Protein AF-A0A3M1PNL9-F1 (afdb_monomer_lite)

Secondary structure (DSSP, 8-state):
-------------------HHHHHHHHHHHHHHHHHTS-TTTT-HHHHHHHHHHHGGGHHHHHHHHHHHHHHIIIIIHHHHHHHTSTT-S-EEEEE-TTS-EEEEEEPPHHHHHHHHHHHHT-HHHHHTSTTTHHHHHTT-

Foldseek 3Di:
DDDDDDDDDPDDPCPPPQDPVNVVVVVVVVVVLVVLLDQPCVPCVVLLVVLCVPQPVCSVVCVVLSSVLSNCRNPPQVVLVVVCPPPPQDWDFDQADPVGHGDRDTDGHPSVVSNVCSLVVSVLVVLVVDVVSPVVSVSSD

pLDDT: mean 89.39, std 16.79, range [34.75, 98.25]

Sequence (141 aa):
MSKTSKHDVAGSPLTAVTREGHARGREAMKAWQSALQENVYTRNPDFQHSVRFYFDTDAERLHPELVAFGEQVARELEPLVAENDFRFNHPRLEPYTGVGERCDAVVHHPAYVQAGNIIYGSRMMERIARPGGMLESLAFF

Radius of gyration: 26.25 Å; chains: 1; bounding box: 87×46×59 Å

Structure (mmCIF, N/CA/C/O backbone):
data_AF-A0A3M1PNL9-F1
#
_entry.id   AF-A0A3M1PNL9-F1
#
loop_
_atom_site.group_PDB
_atom_site.id
_atom_site.type_symbol
_atom_site.label_atom_id
_atom_site.label_alt_id
_atom_site.label_comp_id
_atom_site.label_asym_id
_atom_site.label_entity_id
_atom_site.label_seq_id
_atom_site.pdbx_PDB_ins_code
_atom_site.Cartn_x
_atom_site.Cartn_y
_atom_site.Cartn_z
_atom_site.occupancy
_atom_site.B_iso_or_equiv
_atom_site.auth_seq_id
_atom_site.auth_comp_id
_atom_site.auth_asym_id
_atom_site.auth_atom_id
_atom_site.pdbx_PDB_model_num
ATOM 1 N N . MET A 1 1 ? 63.513 22.712 -40.093 1.00 41.75 1 MET A N 1
ATOM 2 C CA . MET A 1 1 ? 63.831 22.341 -38.692 1.00 41.75 1 MET A CA 1
ATOM 3 C C . MET A 1 1 ? 63.579 23.607 -37.881 1.00 41.75 1 MET A C 1
ATOM 5 O O . MET A 1 1 ? 64.153 24.614 -38.238 1.00 41.75 1 MET A O 1
ATOM 9 N N . SER A 1 2 ? 62.621 23.720 -36.967 1.00 38.50 2 SER A N 1
ATOM 10 C CA . SER A 1 2 ? 62.333 22.851 -35.830 1.00 38.50 2 SER A CA 1
ATOM 11 C C . SER A 1 2 ? 60.849 22.965 -35.439 1.00 38.50 2 SER A C 1
ATOM 13 O O . SER A 1 2 ? 60.261 24.037 -35.553 1.00 38.50 2 SER A O 1
ATOM 15 N N . LYS A 1 3 ? 60.243 21.846 -35.03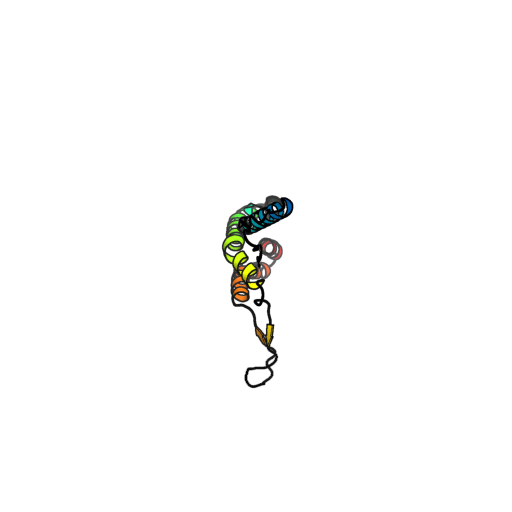0 1.00 41.03 3 LYS A N 1
ATOM 16 C CA . LYS A 1 3 ? 58.852 21.749 -34.561 1.00 41.03 3 LYS A CA 1
ATOM 17 C C . LYS A 1 3 ? 58.780 22.232 -33.110 1.00 41.03 3 LYS A C 1
ATOM 19 O O . LYS A 1 3 ? 59.460 21.660 -32.265 1.00 41.03 3 LYS A O 1
ATOM 24 N N . THR A 1 4 ? 57.925 23.200 -32.798 1.00 38.66 4 THR A N 1
ATOM 25 C CA . THR A 1 4 ? 57.520 23.479 -31.411 1.00 38.66 4 THR A CA 1
ATOM 26 C C . THR A 1 4 ? 56.307 22.619 -31.072 1.00 38.66 4 THR A C 1
ATOM 28 O O . THR A 1 4 ? 55.230 22.754 -31.654 1.00 38.66 4 THR A O 1
ATOM 31 N N . SER A 1 5 ? 56.545 21.656 -30.184 1.00 35.91 5 SER A N 1
ATOM 32 C CA . SER A 1 5 ? 55.597 20.643 -29.735 1.00 35.91 5 SER A CA 1
ATOM 33 C C . SER A 1 5 ? 54.494 21.253 -28.876 1.00 35.91 5 SER A C 1
ATOM 35 O O . SER A 1 5 ? 54.760 21.998 -27.937 1.00 35.91 5 SER A O 1
ATOM 37 N N . LYS A 1 6 ? 53.254 20.868 -29.188 1.00 46.66 6 LYS A N 1
ATOM 38 C CA . LYS A 1 6 ? 52.136 20.835 -28.243 1.00 46.66 6 LYS A CA 1
ATOM 39 C C . LYS A 1 6 ? 52.449 19.859 -27.100 1.00 46.66 6 LYS A C 1
ATOM 41 O O . LYS A 1 6 ? 53.215 18.919 -27.306 1.00 46.66 6 LYS A O 1
ATOM 46 N N . HIS A 1 7 ? 51.715 20.048 -26.004 1.00 42.03 7 HIS A N 1
ATOM 47 C CA . HIS A 1 7 ? 51.476 19.147 -24.868 1.00 42.03 7 HIS A CA 1
ATOM 48 C C . HIS A 1 7 ? 52.218 19.505 -23.583 1.00 42.03 7 HIS A C 1
ATOM 50 O O . HIS A 1 7 ? 53.329 19.061 -23.360 1.00 42.03 7 HIS A O 1
ATOM 56 N N . ASP A 1 8 ? 51.515 20.253 -22.731 1.00 34.75 8 ASP A N 1
ATOM 57 C CA . ASP A 1 8 ? 51.293 19.845 -21.343 1.00 34.75 8 ASP A CA 1
ATOM 58 C C . ASP A 1 8 ? 49.913 20.359 -20.912 1.00 34.75 8 ASP A C 1
ATOM 60 O O . ASP A 1 8 ? 49.730 21.483 -20.446 1.00 34.75 8 ASP A O 1
ATOM 64 N N . VAL A 1 9 ? 48.892 19.536 -21.173 1.00 43.19 9 VAL A N 1
ATOM 65 C CA . VAL A 1 9 ? 47.563 19.699 -20.577 1.00 43.19 9 VAL A CA 1
ATOM 66 C C . VAL A 1 9 ? 47.661 19.071 -19.196 1.00 43.19 9 VAL A C 1
ATOM 68 O O . VAL A 1 9 ? 47.575 17.852 -19.058 1.00 43.19 9 VAL A O 1
ATOM 71 N N . ALA A 1 10 ? 47.870 19.905 -18.180 1.00 43.72 10 ALA A N 1
ATOM 72 C CA . ALA A 1 10 ? 47.645 19.508 -16.801 1.00 43.72 10 ALA A CA 1
ATOM 73 C C . ALA A 1 10 ? 46.190 19.031 -16.683 1.00 43.72 10 ALA A C 1
ATOM 75 O O . ALA A 1 10 ? 45.248 19.794 -16.909 1.00 43.72 10 ALA A O 1
ATOM 76 N N . GLY A 1 11 ? 46.014 17.741 -16.398 1.00 44.94 11 GLY A N 1
ATOM 77 C CA . GLY A 1 11 ? 44.714 17.141 -16.143 1.00 44.94 11 GLY A CA 1
ATOM 78 C C . GLY A 1 11 ? 44.101 17.755 -14.891 1.00 44.94 11 GLY A C 1
ATOM 79 O O . GLY A 1 11 ? 44.407 17.337 -13.779 1.00 44.94 11 GLY A O 1
ATOM 80 N N . SER A 1 12 ? 43.232 18.749 -15.078 1.00 43.59 12 SER A N 1
ATOM 81 C CA . SER A 1 12 ? 42.306 19.181 -14.035 1.00 43.59 12 SER A CA 1
ATOM 82 C C . SER A 1 12 ? 41.404 17.995 -13.683 1.00 43.59 12 SER A C 1
ATOM 84 O O . SER A 1 12 ? 40.798 17.420 -14.595 1.00 43.59 12 SER A O 1
ATOM 86 N N . PRO A 1 13 ? 41.281 17.610 -12.401 1.00 47.12 13 PRO A N 1
ATOM 87 C CA . PRO A 1 13 ? 40.303 16.613 -12.016 1.00 47.12 13 PRO A CA 1
ATOM 88 C C . PRO A 1 13 ? 38.925 17.163 -12.382 1.00 47.12 13 PRO A C 1
ATOM 90 O O . PRO A 1 13 ? 38.592 18.296 -12.037 1.00 47.12 13 PRO A O 1
ATOM 93 N N . LEU A 1 14 ? 38.141 16.373 -13.116 1.00 48.91 14 LEU A N 1
ATOM 94 C CA . LEU A 1 14 ? 36.731 16.634 -13.402 1.00 48.91 14 LEU A CA 1
ATOM 95 C C . LEU A 1 14 ? 35.943 16.585 -12.083 1.00 48.91 14 LEU A C 1
ATOM 97 O O . LEU A 1 14 ? 35.210 15.638 -11.808 1.00 48.91 14 LEU A O 1
ATOM 101 N N . THR A 1 15 ? 36.085 17.601 -11.236 1.00 55.25 15 THR A N 1
ATOM 102 C CA . THR A 1 15 ? 35.102 17.896 -10.204 1.00 55.25 15 THR A CA 1
ATOM 103 C C . THR A 1 15 ? 33.871 18.394 -10.940 1.00 55.25 15 THR A C 1
ATOM 105 O O . THR A 1 15 ? 33.804 19.530 -11.405 1.00 55.25 15 THR A O 1
ATOM 108 N N . ALA A 1 16 ? 32.896 17.504 -11.122 1.00 60.16 16 ALA A N 1
ATOM 109 C CA . ALA A 1 16 ? 31.590 17.883 -11.627 1.00 60.16 16 ALA A CA 1
ATOM 110 C C . ALA A 1 16 ? 31.017 18.945 -10.681 1.00 60.16 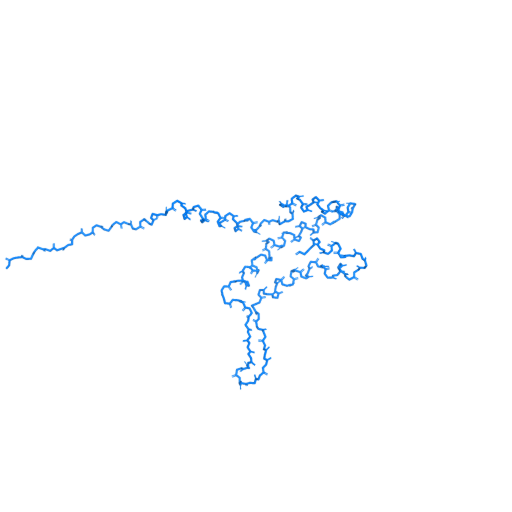16 ALA A C 1
ATOM 112 O O . ALA A 1 16 ? 30.545 18.623 -9.588 1.00 60.16 16 ALA A O 1
ATOM 113 N N . VAL A 1 17 ? 31.102 20.217 -11.083 1.00 66.12 17 VAL A N 1
ATOM 114 C CA . VAL A 1 17 ? 30.492 21.339 -10.369 1.00 66.12 17 VAL A CA 1
ATOM 115 C C . VAL A 1 17 ? 28.993 21.071 -10.358 1.00 66.12 17 VAL A C 1
ATOM 117 O O . VAL A 1 17 ? 28.276 21.315 -11.331 1.00 66.12 17 VAL A O 1
ATOM 120 N N . THR A 1 18 ? 28.517 20.476 -9.269 1.00 71.12 18 THR A N 1
ATOM 121 C CA . THR A 1 18 ? 27.095 20.251 -9.073 1.00 71.12 18 THR A CA 1
ATOM 122 C C . THR A 1 18 ? 26.469 21.620 -8.881 1.00 71.12 18 THR A C 1
ATOM 124 O O . THR A 1 18 ? 26.733 22.295 -7.891 1.00 71.12 18 THR A O 1
ATOM 127 N N . ARG A 1 19 ? 25.632 22.032 -9.835 1.00 85.88 19 ARG A N 1
ATOM 128 C CA . ARG A 1 19 ? 24.799 23.226 -9.679 1.00 85.88 19 ARG A CA 1
ATOM 129 C C . ARG A 1 19 ? 23.950 23.064 -8.420 1.00 85.88 19 ARG A C 1
ATOM 131 O O . ARG A 1 19 ? 23.358 22.003 -8.229 1.00 85.88 19 ARG A O 1
ATOM 138 N N . GLU A 1 20 ? 23.846 24.107 -7.606 1.00 90.00 20 GLU A N 1
ATOM 139 C CA . GLU A 1 20 ? 23.097 24.094 -6.341 1.00 90.00 20 GLU A CA 1
ATOM 140 C C . GLU A 1 20 ? 21.676 23.525 -6.506 1.00 90.00 20 GLU A C 1
ATOM 142 O O . GLU A 1 20 ? 21.251 22.658 -5.746 1.00 90.00 20 GLU A O 1
ATOM 147 N N . GLY A 1 21 ? 20.980 23.907 -7.583 1.00 92.62 21 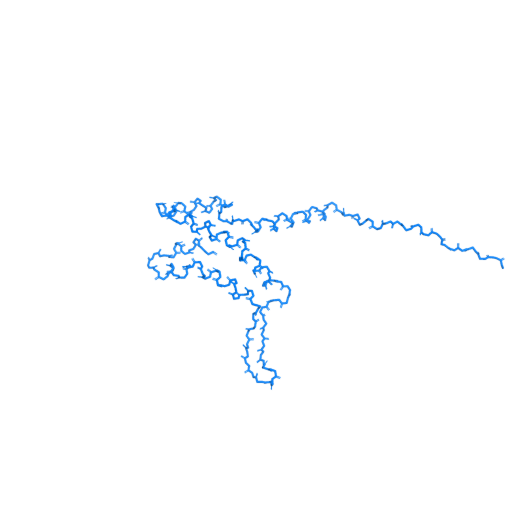GLY A N 1
ATOM 148 C CA . GLY A 1 21 ? 19.655 23.370 -7.900 1.00 92.62 21 GLY A CA 1
ATOM 149 C C . GLY A 1 21 ? 19.628 21.851 -8.122 1.00 92.62 21 GLY A C 1
ATOM 150 O O . GLY A 1 21 ? 18.678 21.193 -7.703 1.00 92.62 21 GLY A O 1
ATOM 151 N N . HIS A 1 22 ? 20.673 21.268 -8.720 1.00 94.44 22 HIS A N 1
ATOM 152 C CA . HIS A 1 22 ? 20.772 19.815 -8.908 1.00 94.44 22 HIS A CA 1
ATOM 153 C C . HIS A 1 22 ? 21.025 19.098 -7.577 1.00 94.44 22 HIS A C 1
ATOM 155 O O . HIS A 1 22 ? 20.485 18.016 -7.361 1.00 94.44 22 HIS A O 1
ATOM 161 N N . ALA A 1 23 ? 21.835 19.689 -6.689 1.00 93.94 23 ALA A N 1
ATOM 162 C CA . ALA A 1 23 ? 22.037 19.158 -5.342 1.00 93.94 23 ALA A CA 1
ATOM 163 C C . ALA A 1 23 ? 20.716 19.163 -4.566 1.00 93.94 23 ALA A C 1
ATOM 165 O O . ALA A 1 23 ? 20.285 18.116 -4.093 1.00 93.94 23 ALA A O 1
ATOM 166 N N . ARG A 1 24 ? 20.023 20.308 -4.540 1.00 96.31 24 ARG A N 1
ATOM 167 C CA . ARG A 1 24 ? 18.727 20.455 -3.866 1.00 96.31 24 ARG A CA 1
ATOM 168 C C . ARG A 1 24 ? 17.685 19.467 -4.389 1.00 96.31 24 ARG A C 1
ATOM 170 O O . ARG A 1 24 ? 16.984 18.854 -3.595 1.00 96.31 24 ARG A O 1
ATOM 177 N N . GLY A 1 25 ? 17.609 19.283 -5.709 1.00 96.88 25 GLY A N 1
ATOM 178 C CA . GLY A 1 25 ? 16.703 18.308 -6.317 1.00 96.88 25 GLY A CA 1
ATOM 179 C C . GLY A 1 25 ? 16.997 16.873 -5.876 1.00 96.88 25 GLY A C 1
ATOM 180 O O . GLY A 1 25 ? 16.078 16.145 -5.518 1.00 96.88 25 GLY A O 1
ATOM 181 N N . ARG A 1 26 ? 18.273 16.469 -5.835 1.00 96.75 26 ARG A N 1
ATOM 182 C CA . ARG A 1 26 ? 18.645 15.126 -5.364 1.00 96.75 26 ARG A CA 1
ATOM 183 C C . ARG A 1 26 ? 18.348 14.919 -3.884 1.00 96.75 26 ARG A C 1
ATOM 185 O O . ARG A 1 26 ? 17.851 13.857 -3.535 1.00 96.75 26 ARG A O 1
ATOM 192 N N . GLU A 1 27 ? 18.616 15.906 -3.035 1.00 97.44 27 GLU A N 1
ATOM 193 C CA . GLU A 1 27 ? 18.288 15.799 -1.609 1.00 97.44 27 GLU A CA 1
ATOM 194 C C . GLU A 1 27 ? 16.774 15.728 -1.377 1.00 97.44 27 GLU A C 1
ATOM 196 O O . GLU A 1 27 ? 16.325 14.911 -0.581 1.00 97.44 27 GLU A O 1
ATOM 201 N N . ALA A 1 28 ? 15.974 16.483 -2.137 1.00 97.62 28 ALA A N 1
ATOM 202 C CA . ALA A 1 28 ? 14.517 16.369 -2.088 1.00 97.62 28 ALA A CA 1
ATOM 203 C C . ALA A 1 28 ? 14.030 14.971 -2.511 1.00 97.62 28 ALA A C 1
ATOM 205 O O . ALA A 1 28 ? 13.180 14.393 -1.839 1.00 97.62 28 ALA A O 1
ATOM 206 N N . MET A 1 29 ? 14.600 14.397 -3.578 1.00 96.94 29 MET A N 1
ATOM 207 C CA . MET A 1 29 ? 14.257 13.037 -4.013 1.00 96.94 29 MET A CA 1
ATOM 208 C C . MET A 1 29 ? 14.653 11.976 -2.986 1.00 96.94 29 MET A C 1
ATOM 210 O O . MET A 1 29 ? 13.883 11.050 -2.755 1.00 96.94 29 MET A O 1
ATOM 214 N N . LYS A 1 30 ? 15.816 12.112 -2.339 1.00 96.75 30 LYS A N 1
ATOM 215 C CA . LYS A 1 30 ? 16.224 11.214 -1.249 1.00 96.75 30 LYS A CA 1
ATOM 216 C C . LYS A 1 30 ? 15.283 11.323 -0.056 1.00 96.75 30 LYS A C 1
ATOM 218 O O . LYS A 1 30 ? 14.855 10.303 0.462 1.00 96.75 30 LYS A O 1
ATOM 223 N N . ALA A 1 31 ? 14.935 12.545 0.350 1.00 96.69 31 ALA A N 1
ATOM 224 C CA . ALA A 1 31 ? 14.002 12.771 1.448 1.00 96.69 31 ALA A CA 1
ATOM 225 C C . ALA A 1 31 ? 12.626 12.163 1.147 1.00 96.69 31 ALA A C 1
ATOM 227 O O . ALA A 1 31 ? 12.041 11.518 2.009 1.00 96.69 31 ALA A O 1
ATOM 228 N N . TRP A 1 32 ? 12.142 12.311 -0.088 1.00 95.25 32 TRP A N 1
ATOM 229 C CA . TRP A 1 32 ? 10.915 11.664 -0.542 1.00 95.25 32 TRP A CA 1
ATOM 230 C C . TRP A 1 32 ? 11.019 10.131 -0.515 1.00 95.25 32 TRP A C 1
ATOM 232 O O . TRP A 1 32 ? 10.133 9.488 0.034 1.00 95.25 32 TRP A O 1
ATOM 242 N N . GLN A 1 33 ? 12.111 9.541 -1.014 1.00 94.12 33 GLN A N 1
ATOM 243 C CA . GLN A 1 33 ? 12.328 8.088 -0.951 1.00 94.12 33 GLN A CA 1
ATOM 244 C C . GLN A 1 33 ? 12.369 7.567 0.488 1.00 94.12 33 GLN A C 1
ATOM 246 O O . GLN A 1 33 ? 11.764 6.547 0.789 1.00 94.12 33 GLN A O 1
ATOM 251 N N . SER A 1 34 ? 13.041 8.277 1.397 1.00 94.25 34 SER A N 1
ATOM 252 C CA . SER A 1 34 ? 13.023 7.924 2.819 1.00 94.25 34 SER A CA 1
ATOM 253 C C . SER A 1 34 ? 11.620 8.043 3.412 1.00 94.25 34 SER A C 1
ATOM 255 O O . SER A 1 34 ? 11.229 7.200 4.209 1.00 94.25 34 SER A O 1
ATOM 257 N N . ALA A 1 35 ? 10.843 9.043 2.988 1.00 94.25 35 ALA A N 1
ATOM 258 C CA . ALA A 1 35 ? 9.485 9.250 3.470 1.00 94.25 35 ALA A CA 1
ATOM 259 C C . ALA A 1 35 ? 8.514 8.125 3.076 1.00 94.25 35 ALA A C 1
ATOM 261 O O . ALA A 1 35 ? 7.596 7.834 3.843 1.00 94.25 35 ALA A O 1
ATOM 262 N N . LEU A 1 36 ? 8.731 7.483 1.924 1.00 93.38 36 LEU A N 1
ATOM 263 C CA . LEU A 1 36 ? 7.957 6.322 1.473 1.00 93.38 36 LEU A CA 1
ATOM 264 C C . LEU A 1 36 ? 8.118 5.095 2.386 1.00 93.38 36 LEU A C 1
ATOM 266 O O . LEU A 1 36 ? 7.204 4.284 2.488 1.00 93.38 36 LEU A O 1
ATOM 270 N N . GLN A 1 37 ? 9.253 4.982 3.081 1.00 94.06 37 GLN A N 1
ATOM 271 C CA . GLN A 1 37 ? 9.554 3.877 3.999 1.00 94.06 37 GLN A CA 1
ATOM 272 C C . GLN A 1 37 ? 9.026 4.105 5.417 1.00 94.06 37 GLN A C 1
ATOM 274 O O . GLN A 1 37 ? 9.255 3.291 6.313 1.00 94.06 37 GLN A O 1
ATOM 279 N N . GLU A 1 38 ? 8.343 5.220 5.651 1.00 96.19 38 GLU A N 1
ATOM 280 C CA . GLU A 1 38 ? 7.723 5.495 6.933 1.00 96.19 38 GLU A CA 1
ATOM 281 C C . GLU A 1 38 ? 6.245 5.081 6.919 1.00 96.19 38 GLU A C 1
ATOM 283 O O . GLU A 1 38 ? 5.552 5.168 5.907 1.00 96.19 38 GLU A O 1
ATOM 288 N N . ASN A 1 39 ? 5.737 4.666 8.076 1.00 97.50 39 ASN A N 1
ATOM 289 C CA . ASN A 1 39 ? 4.372 4.175 8.224 1.00 97.50 39 ASN A CA 1
ATOM 290 C C . ASN A 1 39 ? 3.329 5.258 7.881 1.00 97.50 39 ASN A C 1
ATOM 292 O O . ASN A 1 39 ? 3.184 6.268 8.577 1.00 97.50 39 ASN A O 1
ATOM 296 N N . VAL A 1 40 ? 2.578 5.023 6.804 1.00 94.62 40 VAL A N 1
ATOM 297 C CA . VAL A 1 40 ? 1.618 5.986 6.240 1.00 94.62 40 VAL A CA 1
ATOM 298 C C . VAL A 1 40 ? 0.474 6.332 7.196 1.00 94.62 40 VAL A C 1
ATOM 300 O O . VAL A 1 40 ? -0.049 7.444 7.147 1.00 94.62 40 VAL A O 1
ATOM 303 N N . TYR A 1 41 ? 0.108 5.414 8.095 1.00 97.44 41 TYR A N 1
ATOM 304 C CA . TYR A 1 41 ? -0.956 5.634 9.068 1.00 97.44 41 TYR A CA 1
ATOM 305 C C . TYR A 1 41 ? -0.472 6.500 10.237 1.00 97.44 41 TYR A C 1
ATOM 307 O O . TYR A 1 41 ? -1.090 7.522 10.548 1.00 97.44 41 TYR A O 1
ATOM 315 N N . THR A 1 42 ? 0.662 6.157 10.861 1.00 97.38 42 THR A N 1
ATOM 316 C CA . THR A 1 42 ? 1.158 6.892 12.043 1.00 97.38 42 THR A CA 1
ATOM 317 C C . THR A 1 42 ? 1.639 8.304 11.711 1.00 97.38 42 THR A C 1
ATOM 319 O O . THR A 1 42 ? 1.559 9.193 12.560 1.00 97.38 42 THR A O 1
ATOM 322 N N . ARG A 1 43 ? 2.065 8.544 10.467 1.00 95.94 43 ARG A N 1
ATOM 323 C CA . ARG A 1 43 ? 2.450 9.874 9.971 1.00 95.94 43 ARG A CA 1
ATOM 324 C C . ARG A 1 43 ? 1.298 10.791 9.601 1.00 95.94 43 ARG A C 1
ATOM 326 O O . ARG A 1 43 ? 1.536 11.982 9.413 1.00 95.94 43 ARG A O 1
ATOM 333 N N . ASN A 1 44 ? 0.091 10.257 9.448 1.00 96.50 44 ASN A N 1
ATOM 334 C CA . ASN A 1 44 ? -1.053 11.008 8.954 1.00 96.50 44 ASN A CA 1
ATOM 335 C C . ASN A 1 44 ? -2.059 11.278 10.091 1.00 96.50 44 ASN A C 1
ATOM 337 O O . ASN A 1 44 ? -2.999 10.499 10.285 1.00 96.50 44 ASN A O 1
ATOM 341 N N . PRO A 1 45 ? -1.874 12.360 10.877 1.00 96.88 45 PRO A N 1
ATOM 342 C CA . PRO A 1 45 ? -2.769 12.688 11.984 1.00 96.88 45 PRO A CA 1
ATOM 343 C C . PRO A 1 45 ? -4.188 13.026 11.514 1.00 96.88 45 PRO A C 1
ATOM 345 O O . PRO A 1 45 ? -5.138 12.744 12.240 1.00 96.88 45 PRO A O 1
ATOM 348 N N . ASP A 1 46 ? -4.352 13.564 10.303 1.00 97.44 46 ASP A N 1
ATOM 349 C CA . ASP A 1 46 ? -5.667 13.887 9.735 1.00 97.44 46 ASP A CA 1
ATOM 350 C C . ASP A 1 46 ? -6.457 12.613 9.406 1.00 97.44 46 ASP A C 1
ATOM 352 O O . ASP A 1 46 ? -7.665 12.518 9.653 1.00 97.44 46 ASP A O 1
ATOM 356 N N . PHE A 1 47 ? -5.766 11.582 8.914 1.00 96.50 47 PHE A N 1
ATOM 357 C CA . PHE A 1 47 ? -6.371 10.274 8.704 1.00 96.50 47 PHE A CA 1
ATOM 358 C C . PHE A 1 47 ? -6.701 9.584 10.032 1.00 96.50 47 PHE A C 1
ATOM 360 O O . PHE A 1 47 ? -7.818 9.099 10.203 1.00 96.50 47 PHE A O 1
ATOM 367 N N . GLN A 1 48 ? -5.796 9.617 11.016 1.00 97.06 48 GLN A N 1
ATOM 368 C CA . GLN A 1 48 ? -6.078 9.107 12.365 1.00 97.06 48 GLN A CA 1
ATOM 369 C C . GLN A 1 48 ? -7.269 9.821 13.017 1.00 97.06 48 GLN A C 1
ATOM 371 O O . GLN A 1 48 ? -8.101 9.177 13.658 1.00 97.06 48 GLN A O 1
ATOM 376 N N . HIS A 1 49 ? -7.377 11.139 12.836 1.00 96.56 49 HIS A N 1
ATOM 377 C CA . HIS A 1 49 ? -8.527 11.920 13.279 1.00 96.56 49 HIS A CA 1
ATOM 378 C C . HIS A 1 49 ? -9.816 11.433 12.614 1.00 96.56 49 HIS A C 1
ATOM 380 O O . HIS A 1 49 ? -10.794 11.172 13.309 1.00 96.56 49 HIS A O 1
ATOM 386 N N . SER A 1 50 ? -9.803 11.253 11.292 1.00 96.12 50 SER A N 1
ATOM 387 C CA . SER A 1 50 ? -10.963 10.766 10.540 1.00 96.12 50 SER A CA 1
ATOM 388 C C . SER A 1 50 ? -11.394 9.371 11.004 1.00 96.12 50 SER A C 1
ATOM 390 O O . SER A 1 50 ? -12.575 9.148 11.249 1.00 96.12 50 SER A O 1
ATOM 392 N N . VAL A 1 51 ? -10.448 8.450 11.215 1.00 96.06 51 VAL A N 1
ATOM 393 C CA . VAL A 1 51 ? -10.735 7.116 11.770 1.00 96.06 51 VAL A CA 1
ATOM 394 C C . VAL A 1 51 ? -11.403 7.236 13.145 1.00 96.06 51 VAL A C 1
ATOM 396 O O . VAL A 1 51 ? -12.460 6.654 13.368 1.00 96.06 51 VAL A O 1
ATOM 399 N N . ARG A 1 52 ? -10.862 8.050 14.057 1.00 96.06 52 ARG A N 1
ATOM 400 C CA . ARG A 1 52 ? -11.488 8.266 15.375 1.00 96.06 52 ARG A CA 1
ATOM 401 C C . ARG A 1 52 ? -12.887 8.868 15.273 1.00 96.06 52 ARG A C 1
ATOM 403 O O . ARG A 1 52 ? -13.781 8.444 15.993 1.00 96.06 52 ARG A O 1
ATOM 410 N N . PHE A 1 53 ? -13.083 9.824 14.369 1.00 96.12 53 PHE A N 1
ATOM 411 C CA . PHE A 1 53 ? -14.367 10.487 14.172 1.00 96.12 53 PHE A CA 1
ATOM 412 C C . PHE A 1 53 ? -15.452 9.531 13.658 1.00 96.12 53 PHE A C 1
ATOM 414 O O . PHE A 1 53 ? -16.581 9.576 14.136 1.00 96.12 53 PHE A O 1
ATOM 421 N N . TYR A 1 54 ? -15.121 8.664 12.697 1.00 95.25 54 TYR A N 1
ATOM 422 C CA . TYR A 1 54 ? -16.103 7.784 12.058 1.00 95.25 54 TYR A CA 1
ATOM 423 C C . TYR A 1 54 ? -16.355 6.468 12.802 1.00 95.25 54 TYR A C 1
ATOM 425 O O . TYR A 1 54 ? -17.444 5.913 12.667 1.00 95.25 54 TYR A O 1
ATOM 433 N N . PHE A 1 55 ? -15.378 5.962 13.561 1.00 94.44 55 PHE A N 1
ATOM 434 C CA . PHE A 1 55 ? -15.488 4.669 14.247 1.00 94.44 55 PHE A CA 1
ATOM 435 C C . PHE A 1 55 ? -15.715 4.786 15.759 1.00 94.44 55 PHE A C 1
ATOM 437 O O . PHE A 1 55 ? -16.062 3.787 16.380 1.00 94.44 55 PHE A O 1
ATOM 444 N N . ASP A 1 56 ? -15.565 5.975 16.354 1.00 92.25 56 ASP A N 1
ATOM 445 C CA . ASP A 1 56 ? -15.771 6.220 17.788 1.00 92.25 56 ASP A CA 1
ATOM 446 C C . ASP A 1 56 ? -15.083 5.138 18.650 1.00 92.25 56 ASP A C 1
ATOM 448 O O . ASP A 1 56 ? -13.861 4.983 18.590 1.00 92.25 56 ASP A O 1
ATOM 452 N N . THR A 1 57 ? -15.847 4.321 19.384 1.00 88.88 57 THR A N 1
ATOM 453 C CA . THR A 1 57 ? -15.305 3.231 20.217 1.00 88.88 57 THR A CA 1
ATOM 454 C C . THR A 1 57 ? -14.568 2.132 19.436 1.00 88.88 57 THR A C 1
ATOM 456 O O . THR A 1 57 ? -13.644 1.525 19.978 1.00 88.88 57 THR A O 1
ATOM 459 N N . ASP A 1 58 ? -14.899 1.906 18.161 1.00 92.00 58 ASP A N 1
ATOM 460 C CA . ASP A 1 58 ? -14.214 0.928 17.305 1.00 92.00 58 ASP A CA 1
ATOM 461 C C . ASP A 1 58 ? -12.841 1.422 16.818 1.00 92.00 58 ASP A C 1
ATOM 463 O O . ASP A 1 58 ? -12.015 0.617 16.377 1.00 92.00 58 ASP A O 1
ATOM 467 N N . ALA A 1 59 ? -12.549 2.723 16.920 1.00 94.75 59 ALA A N 1
ATOM 468 C CA . ALA A 1 59 ? -11.279 3.282 16.463 1.00 94.75 59 ALA A CA 1
ATOM 469 C C . ALA A 1 59 ? -10.077 2.693 17.218 1.00 94.75 59 ALA A C 1
ATOM 471 O O . ALA A 1 59 ? -9.034 2.450 16.613 1.00 94.75 59 ALA A O 1
ATOM 472 N N . GLU A 1 60 ? -10.230 2.403 18.512 1.00 94.88 60 GLU A N 1
ATOM 473 C CA . GLU A 1 60 ? -9.175 1.795 19.334 1.00 94.88 60 GLU A CA 1
ATOM 474 C C . GLU A 1 60 ? -8.913 0.331 18.953 1.00 94.88 60 GLU A C 1
ATOM 476 O O . GLU A 1 60 ? -7.774 -0.130 19.019 1.00 94.88 60 GLU A O 1
ATOM 481 N N . ARG A 1 61 ? -9.939 -0.394 18.483 1.00 95.12 61 ARG A N 1
ATOM 482 C CA . ARG A 1 61 ? -9.771 -1.739 17.909 1.00 95.12 61 ARG A CA 1
ATOM 483 C C . ARG A 1 61 ? -9.020 -1.675 16.580 1.00 95.12 61 ARG A C 1
ATOM 485 O O . ARG A 1 61 ? -8.137 -2.493 16.341 1.00 95.12 61 ARG A O 1
ATOM 492 N N . LEU A 1 62 ? -9.370 -0.715 15.723 1.00 95.81 62 LEU A N 1
ATOM 493 C CA . LEU A 1 62 ? -8.783 -0.566 14.387 1.00 95.81 62 LEU A CA 1
ATOM 494 C C . LEU A 1 62 ? -7.364 -0.007 14.409 1.00 95.81 62 LEU A C 1
ATOM 496 O O . LEU A 1 62 ? -6.570 -0.331 13.531 1.00 95.81 62 LEU A O 1
ATOM 500 N N . HIS A 1 63 ? -7.032 0.817 15.401 1.00 96.94 63 HIS A N 1
ATOM 501 C CA . HIS A 1 63 ? -5.732 1.464 15.516 1.00 96.94 63 HIS A CA 1
ATOM 502 C C . HIS A 1 63 ? -4.543 0.494 15.365 1.00 96.94 63 HIS A C 1
ATOM 504 O O . HIS A 1 63 ? -3.731 0.716 14.466 1.00 96.94 63 HIS A O 1
ATOM 510 N N . PRO A 1 64 ? -4.420 -0.598 16.147 1.00 97.31 64 PRO A N 1
ATOM 511 C CA . PRO A 1 64 ? -3.310 -1.536 15.985 1.00 97.31 64 PRO A CA 1
ATOM 512 C C . PRO A 1 64 ? -3.308 -2.241 14.621 1.00 97.31 64 PRO A C 1
ATOM 514 O O . PRO A 1 64 ? -2.232 -2.500 14.084 1.00 97.31 64 PRO A O 1
ATOM 517 N N . GLU A 1 65 ? -4.479 -2.522 14.036 1.00 96.81 65 GLU A N 1
ATOM 518 C CA . GLU A 1 65 ? -4.576 -3.129 12.701 1.00 96.81 65 GLU A CA 1
ATOM 519 C C . GLU A 1 65 ? -4.055 -2.174 11.613 1.00 96.81 65 GLU A C 1
ATOM 521 O O . GLU A 1 65 ? -3.298 -2.590 10.737 1.00 96.81 65 GLU A O 1
ATOM 526 N N . LEU A 1 66 ? -4.404 -0.887 11.695 1.00 97.62 66 LEU A N 1
ATOM 527 C CA . LEU A 1 66 ? -3.968 0.149 10.755 1.00 97.62 66 LEU A CA 1
ATOM 528 C C . LEU A 1 66 ? -2.491 0.515 10.929 1.00 97.62 66 LEU A C 1
ATOM 530 O O . LEU A 1 66 ? -1.804 0.746 9.937 1.00 97.62 66 LEU A O 1
ATOM 534 N N . VAL A 1 67 ? -1.970 0.513 12.162 1.00 98.06 67 VAL A N 1
ATOM 535 C CA . VAL A 1 67 ? -0.524 0.644 12.411 1.00 98.06 67 VAL A CA 1
ATOM 536 C C . VAL A 1 67 ? 0.222 -0.519 11.766 1.00 98.06 67 VAL A C 1
ATOM 538 O O . VAL A 1 67 ? 1.190 -0.287 11.043 1.00 98.06 67 VAL A O 1
ATOM 541 N N . ALA A 1 68 ? -0.225 -1.756 11.996 1.00 97.50 68 ALA A N 1
ATOM 542 C CA . ALA A 1 68 ? 0.421 -2.941 11.442 1.00 97.50 68 ALA A CA 1
ATOM 543 C C . ALA A 1 68 ? 0.378 -2.946 9.908 1.00 97.50 68 ALA A C 1
ATOM 545 O O . ALA A 1 68 ? 1.400 -3.178 9.264 1.00 97.50 68 ALA A O 1
ATOM 546 N N . PHE A 1 69 ? -0.778 -2.628 9.322 1.00 97.62 69 PHE A N 1
ATOM 547 C CA . PHE A 1 69 ? -0.909 -2.545 7.873 1.00 97.62 69 PHE A CA 1
ATOM 548 C C . PHE A 1 69 ? -0.067 -1.405 7.288 1.00 97.62 69 PHE A C 1
ATOM 550 O O . PHE A 1 69 ? 0.652 -1.624 6.321 1.00 97.62 69 PHE A O 1
ATOM 557 N N . GLY A 1 70 ? -0.059 -0.223 7.910 1.00 97.31 70 GLY A N 1
ATOM 558 C CA . GLY A 1 70 ? 0.799 0.889 7.494 1.00 97.31 70 GLY A CA 1
ATOM 559 C C . GLY A 1 70 ? 2.296 0.559 7.547 1.00 97.31 70 GLY A C 1
ATOM 560 O O . GLY A 1 70 ? 3.059 1.051 6.717 1.00 97.31 70 GLY A O 1
ATOM 561 N N . GLU A 1 71 ? 2.720 -0.308 8.472 1.00 97.56 71 GLU A N 1
ATOM 562 C CA . GLU A 1 71 ? 4.102 -0.797 8.545 1.00 97.56 71 GLU A CA 1
ATOM 563 C C . GLU A 1 71 ? 4.406 -1.765 7.401 1.00 97.56 71 GLU A C 1
ATOM 565 O O . GLU A 1 71 ? 5.458 -1.677 6.767 1.00 97.56 71 GLU A O 1
ATOM 570 N N . GLN A 1 72 ? 3.465 -2.664 7.108 1.00 97.75 72 GLN A N 1
ATOM 571 C CA . GLN A 1 72 ? 3.572 -3.589 5.987 1.00 97.75 72 GLN A CA 1
ATOM 572 C C . GLN A 1 72 ? 3.607 -2.843 4.648 1.00 97.75 72 GLN A C 1
ATOM 574 O O . GLN A 1 72 ? 4.394 -3.192 3.768 1.00 97.75 72 GLN A O 1
ATOM 579 N N . VAL A 1 73 ? 2.811 -1.778 4.505 1.00 97.06 73 VAL A N 1
ATOM 580 C CA . VAL A 1 73 ? 2.837 -0.908 3.325 1.00 97.06 73 VAL A CA 1
ATOM 581 C C . VAL A 1 73 ? 4.238 -0.331 3.123 1.00 97.06 73 VAL A C 1
ATOM 583 O O . VAL A 1 73 ? 4.805 -0.457 2.042 1.00 97.06 73 VAL A O 1
ATOM 586 N N . ALA A 1 74 ? 4.817 0.240 4.177 1.00 96.56 74 ALA A N 1
ATOM 587 C CA . ALA A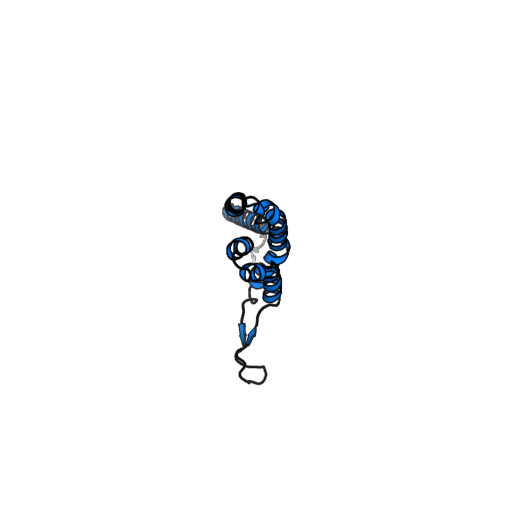 1 74 ? 6.112 0.905 4.115 1.00 96.56 74 ALA A CA 1
ATOM 588 C C . ALA A 1 74 ? 7.295 -0.055 3.883 1.00 96.56 74 ALA A C 1
ATOM 590 O O . ALA A 1 74 ? 8.242 0.289 3.178 1.00 96.56 74 ALA A O 1
ATOM 591 N N . ARG A 1 75 ? 7.272 -1.252 4.486 1.00 96.25 75 ARG A N 1
ATOM 592 C CA . ARG A 1 75 ? 8.412 -2.189 4.445 1.00 96.25 75 ARG A CA 1
ATOM 593 C C . ARG A 1 75 ? 8.340 -3.237 3.346 1.00 96.25 75 ARG A C 1
ATOM 595 O O . ARG A 1 75 ? 9.386 -3.693 2.891 1.00 96.25 75 ARG A O 1
ATOM 602 N N . GLU A 1 76 ? 7.137 -3.664 2.981 1.00 96.94 76 GLU A N 1
ATOM 603 C CA . GLU A 1 76 ? 6.932 -4.804 2.084 1.00 96.94 76 GLU A CA 1
ATOM 604 C C . GLU A 1 76 ? 6.248 -4.385 0.784 1.00 96.94 76 GLU A C 1
ATOM 606 O O . GLU A 1 76 ? 6.730 -4.739 -0.291 1.00 96.94 76 GLU A O 1
ATOM 611 N N . LEU A 1 77 ? 5.150 -3.625 0.856 1.00 97.50 77 LEU A N 1
ATOM 612 C CA . LEU A 1 77 ? 4.388 -3.267 -0.343 1.00 97.50 77 LEU A CA 1
ATOM 613 C C . LEU A 1 77 ? 5.125 -2.251 -1.215 1.00 97.50 77 LEU A C 1
ATOM 615 O O . LEU A 1 77 ? 5.194 -2.440 -2.427 1.00 97.50 77 LEU A O 1
ATOM 619 N N . GLU A 1 78 ? 5.662 -1.184 -0.622 1.00 96.94 78 GLU A N 1
ATOM 620 C CA . GLU A 1 78 ? 6.296 -0.099 -1.375 1.00 96.94 78 GLU A CA 1
ATOM 621 C C . GLU A 1 78 ? 7.436 -0.601 -2.277 1.00 96.94 78 GLU A C 1
ATOM 623 O O . GLU A 1 78 ? 7.361 -0.340 -3.481 1.00 96.94 78 GLU A O 1
ATOM 628 N N . PRO A 1 79 ? 8.397 -1.422 -1.800 1.00 95.94 79 PRO A N 1
ATOM 629 C CA . PRO A 1 79 ? 9.454 -1.933 -2.669 1.00 95.94 79 PRO A CA 1
ATOM 630 C C . PRO A 1 79 ? 8.927 -2.793 -3.824 1.00 95.94 79 PRO A C 1
ATOM 632 O O . PRO A 1 79 ? 9.487 -2.771 -4.918 1.00 95.94 79 PRO A O 1
ATOM 635 N N . LEU A 1 80 ? 7.841 -3.545 -3.606 1.00 97.62 80 LEU A N 1
ATOM 636 C CA . LEU A 1 80 ? 7.218 -4.371 -4.644 1.00 97.62 80 LEU A CA 1
ATOM 637 C C . LEU A 1 80 ? 6.519 -3.523 -5.705 1.00 97.62 80 LEU A C 1
ATOM 639 O O . LEU A 1 80 ? 6.597 -3.842 -6.891 1.00 97.62 80 LEU A O 1
ATOM 643 N N . VAL A 1 81 ? 5.848 -2.448 -5.292 1.00 95.94 81 VAL A N 1
ATOM 644 C CA . VAL A 1 81 ? 5.218 -1.499 -6.215 1.00 95.94 81 VAL A CA 1
ATOM 645 C C . VAL A 1 81 ? 6.290 -0.760 -7.014 1.00 95.94 81 VAL A C 1
ATOM 647 O O . VAL A 1 81 ? 6.192 -0.709 -8.238 1.00 95.94 81 VAL A O 1
ATOM 650 N N . ALA A 1 82 ? 7.353 -0.286 -6.360 1.00 95.56 82 ALA A N 1
ATOM 651 C CA . ALA A 1 82 ? 8.481 0.356 -7.028 1.00 95.56 82 ALA A CA 1
ATOM 652 C C . ALA A 1 82 ? 9.164 -0.574 -8.048 1.00 95.56 82 ALA A C 1
ATOM 654 O O . ALA A 1 82 ? 9.479 -0.146 -9.158 1.00 95.56 82 ALA A O 1
ATOM 655 N N . GLU A 1 83 ? 9.349 -1.853 -7.705 1.00 97.19 83 GLU A N 1
ATOM 656 C CA . GLU A 1 83 ? 9.870 -2.865 -8.630 1.00 97.19 83 GLU A CA 1
ATOM 657 C C . GLU A 1 83 ? 8.897 -3.112 -9.789 1.00 97.19 83 GLU A C 1
ATOM 659 O O . GLU A 1 83 ? 9.309 -3.172 -10.944 1.00 97.19 83 GLU A O 1
ATOM 664 N N . ASN A 1 84 ? 7.595 -3.227 -9.526 1.00 96.50 84 ASN A N 1
ATOM 665 C CA . ASN A 1 84 ? 6.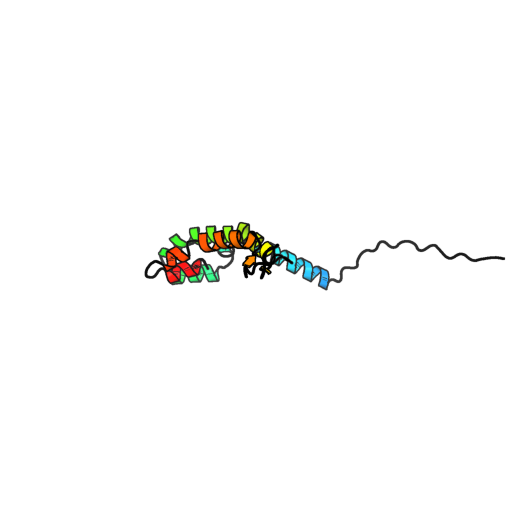589 -3.426 -10.570 1.00 96.50 84 ASN A CA 1
ATOM 666 C C . ASN A 1 84 ? 6.500 -2.238 -11.551 1.00 96.50 84 ASN A C 1
ATOM 668 O O . ASN A 1 84 ? 6.252 -2.436 -12.742 1.00 96.50 84 ASN A O 1
ATOM 672 N N . ASP A 1 85 ? 6.747 -1.023 -11.062 1.00 95.00 85 ASP A N 1
ATOM 673 C CA . ASP A 1 85 ? 6.799 0.202 -11.864 1.00 95.00 85 ASP A CA 1
ATOM 674 C C . ASP A 1 85 ? 8.169 0.437 -12.515 1.00 95.00 85 ASP A C 1
ATOM 676 O O . ASP A 1 85 ? 8.339 1.373 -13.307 1.00 95.00 85 ASP A O 1
ATOM 680 N N . PHE A 1 86 ? 9.155 -0.418 -12.227 1.00 95.94 86 PHE A N 1
ATOM 681 C CA . PHE A 1 86 ? 10.466 -0.319 -12.837 1.00 95.94 86 PHE A CA 1
ATOM 682 C C . PHE A 1 86 ? 10.393 -0.551 -14.348 1.00 95.94 86 PHE A C 1
ATOM 684 O O . PHE A 1 86 ? 9.526 -1.242 -14.898 1.00 95.94 86 PHE A O 1
ATOM 691 N N . ARG A 1 87 ? 11.355 0.040 -15.055 1.00 94.56 87 ARG A N 1
ATOM 692 C CA . ARG A 1 87 ? 11.428 -0.050 -16.509 1.00 94.56 87 ARG A CA 1
ATOM 693 C C . ARG A 1 87 ? 11.440 -1.520 -16.940 1.00 94.56 87 ARG A C 1
ATOM 695 O O . ARG A 1 87 ? 12.292 -2.281 -16.502 1.00 94.56 87 ARG A O 1
ATOM 702 N N . PHE A 1 88 ? 10.552 -1.851 -17.879 1.00 93.25 88 PHE A N 1
ATOM 703 C CA . PHE A 1 88 ? 10.329 -3.192 -18.444 1.00 93.25 88 PHE A CA 1
ATOM 704 C C . PHE A 1 88 ? 9.528 -4.178 -17.581 1.00 93.25 88 PHE A C 1
ATOM 706 O O . PHE A 1 88 ? 9.239 -5.267 -18.072 1.00 93.25 88 PHE A O 1
ATOM 713 N N . ASN A 1 89 ? 9.089 -3.791 -16.380 1.00 97.00 89 ASN A N 1
ATOM 714 C CA . ASN A 1 89 ? 8.248 -4.642 -15.530 1.00 97.00 89 ASN A CA 1
ATOM 715 C C . ASN A 1 89 ? 6.739 -4.417 -15.732 1.00 97.00 89 ASN A C 1
ATOM 717 O O . ASN A 1 89 ? 5.922 -5.176 -15.209 1.00 97.00 89 ASN A O 1
ATOM 721 N N . HIS A 1 90 ? 6.357 -3.428 -16.547 1.00 95.25 90 HIS A N 1
ATOM 722 C CA . HIS A 1 90 ? 4.960 -3.198 -16.899 1.00 95.25 90 HIS A CA 1
ATOM 723 C C . HIS A 1 90 ? 4.321 -4.417 -17.589 1.00 95.25 90 HIS A C 1
ATOM 725 O O . HIS A 1 90 ? 5.008 -5.149 -18.313 1.00 95.25 90 HIS A O 1
ATOM 731 N N . PRO A 1 91 ? 2.998 -4.613 -17.428 1.00 96.88 91 PRO A N 1
ATOM 732 C CA . PRO A 1 91 ? 2.283 -5.696 -18.086 1.00 96.88 91 PRO A CA 1
ATOM 733 C C . PRO A 1 91 ? 2.493 -5.679 -19.600 1.00 96.88 91 PRO A C 1
ATOM 735 O O . PRO A 1 91 ? 2.376 -4.637 -20.252 1.00 96.88 91 PRO A O 1
ATOM 738 N N . ARG A 1 92 ? 2.772 -6.853 -20.163 1.00 95.44 92 ARG A N 1
ATOM 739 C CA . ARG A 1 92 ? 2.971 -7.041 -21.604 1.00 95.44 92 ARG A CA 1
ATOM 740 C C . ARG A 1 92 ? 1.934 -8.002 -22.159 1.00 95.44 92 ARG A C 1
ATOM 742 O O . ARG A 1 92 ? 1.633 -9.016 -21.536 1.00 95.44 92 ARG A O 1
ATOM 749 N N . LEU A 1 93 ? 1.417 -7.692 -23.341 1.00 97.25 93 LEU A N 1
ATOM 750 C CA . LEU A 1 93 ? 0.553 -8.598 -24.085 1.00 97.25 93 LEU A CA 1
ATOM 751 C C . LEU A 1 93 ? 1.421 -9.521 -24.948 1.00 97.25 93 LEU A C 1
ATOM 753 O O . LEU A 1 93 ? 2.215 -9.043 -25.758 1.00 97.25 93 LEU A O 1
ATOM 757 N N . GLU A 1 94 ? 1.246 -10.827 -24.791 1.00 97.12 94 GLU A N 1
ATOM 758 C CA . GLU A 1 94 ? 1.736 -11.871 -25.688 1.00 97.12 94 GLU A CA 1
ATOM 759 C C . GLU A 1 94 ? 0.548 -12.407 -26.503 1.00 97.12 94 GLU A C 1
ATOM 761 O O . GLU A 1 94 ? -0.223 -13.225 -26.004 1.00 97.12 94 GLU A O 1
ATOM 766 N N . PRO A 1 95 ? 0.352 -11.956 -27.755 1.00 98.19 95 PRO A N 1
ATOM 767 C CA . PRO A 1 95 ? -0.802 -12.385 -28.545 1.00 98.19 95 PRO A CA 1
ATOM 768 C C . PRO A 1 95 ? -0.695 -13.845 -29.003 1.00 98.19 95 PRO A C 1
ATOM 770 O O . PRO A 1 95 ? -1.713 -14.500 -29.225 1.00 98.19 95 PRO A O 1
ATOM 773 N N . TYR A 1 96 ? 0.532 -14.353 -29.139 1.00 98.12 96 TYR A N 1
ATOM 774 C CA . TYR A 1 96 ? 0.823 -15.691 -29.642 1.00 98.12 96 TYR A CA 1
ATOM 775 C C . TYR A 1 96 ? 1.846 -16.411 -28.764 1.00 98.12 96 TYR A C 1
ATOM 777 O O . TYR A 1 96 ? 2.750 -15.788 -28.207 1.00 98.12 96 TYR A O 1
ATOM 785 N N . THR A 1 97 ? 1.735 -17.735 -28.700 1.00 95.94 97 THR A N 1
ATOM 786 C CA . THR A 1 97 ? 2.730 -18.620 -28.088 1.00 95.94 97 THR A CA 1
ATOM 787 C C . THR A 1 97 ? 4.007 -18.692 -28.935 1.00 95.94 97 THR A C 1
ATOM 789 O O . THR A 1 97 ? 4.040 -18.261 -30.091 1.00 95.94 97 THR A O 1
ATOM 792 N N . GLY A 1 98 ? 5.062 -19.319 -28.402 1.00 95.00 98 GLY A N 1
ATOM 793 C CA . GLY A 1 98 ? 6.324 -19.532 -29.128 1.00 95.00 98 GLY A CA 1
ATOM 794 C C . GLY A 1 98 ? 6.214 -20.390 -30.399 1.00 95.00 98 GLY A C 1
ATOM 795 O O . GLY A 1 98 ? 7.154 -20.415 -31.188 1.00 95.00 98 GLY A O 1
ATOM 796 N N . VAL A 1 99 ? 5.079 -21.070 -30.615 1.00 97.38 99 VAL A N 1
ATOM 797 C CA . VAL A 1 99 ? 4.785 -21.865 -31.824 1.00 97.38 99 VAL A CA 1
ATOM 798 C C . VAL A 1 99 ? 3.738 -21.212 -32.739 1.00 97.38 99 VAL A C 1
ATOM 800 O O . VAL A 1 99 ? 3.345 -21.807 -33.738 1.00 97.38 99 VAL A O 1
ATOM 803 N N . GLY A 1 100 ? 3.306 -19.980 -32.440 1.00 97.19 100 GLY A N 1
ATOM 804 C CA . GLY A 1 100 ? 2.405 -19.197 -33.294 1.00 97.19 100 GLY A CA 1
ATOM 805 C C . GLY A 1 100 ? 0.907 -19.413 -33.052 1.00 97.19 100 GLY A C 1
ATOM 806 O O . GLY A 1 100 ? 0.090 -18.915 -33.824 1.00 97.19 100 GLY A O 1
ATOM 807 N N . GLU A 1 101 ? 0.519 -20.116 -31.989 1.00 98.25 101 GLU A N 1
ATOM 808 C CA . GLU A 1 101 ? -0.890 -20.254 -31.600 1.00 98.25 101 GLU A CA 1
ATOM 809 C C . GLU A 1 101 ? -1.358 -19.004 -30.857 1.00 98.25 101 GLU A C 1
ATOM 811 O O . GLU A 1 101 ? -0.640 -18.487 -30.004 1.00 98.25 101 GLU A O 1
ATOM 816 N N . ARG A 1 102 ? -2.560 -18.505 -31.157 1.00 97.81 102 ARG A N 1
ATOM 817 C CA . ARG A 1 102 ? -3.105 -17.319 -30.484 1.00 97.81 102 ARG A CA 1
ATOM 818 C C . ARG A 1 102 ? -3.459 -17.639 -29.027 1.00 97.81 102 ARG A C 1
ATOM 820 O O . ARG A 1 102 ? -4.194 -18.592 -28.783 1.00 97.81 102 ARG A O 1
ATOM 827 N N . CYS A 1 103 ? -2.984 -16.828 -28.083 1.00 97.19 103 CYS A N 1
ATOM 828 C CA . CYS A 1 103 ? -3.250 -16.990 -26.647 1.00 97.19 103 CYS A CA 1
ATOM 829 C C . CYS A 1 103 ? -3.684 -15.703 -25.928 1.00 97.19 103 CYS A C 1
ATOM 831 O O . CYS A 1 103 ? -4.304 -15.810 -24.873 1.00 97.19 103 CYS A O 1
ATOM 833 N N . ASP A 1 104 ? -3.393 -14.519 -26.484 1.00 97.50 104 ASP A N 1
ATOM 834 C CA . ASP A 1 104 ? -3.760 -13.212 -25.911 1.00 97.50 104 ASP A CA 1
ATOM 835 C C . ASP A 1 104 ? -3.416 -13.075 -24.406 1.00 97.50 104 ASP A C 1
ATOM 837 O O . ASP A 1 104 ? -4.184 -12.524 -23.615 1.00 97.50 104 ASP A O 1
ATOM 841 N N . ALA A 1 105 ? -2.254 -13.591 -23.992 1.00 97.44 105 ALA A N 1
ATOM 842 C CA . ALA A 1 105 ? -1.844 -13.637 -22.592 1.00 97.44 105 ALA A CA 1
ATOM 843 C C . ALA A 1 105 ? -1.296 -12.285 -22.110 1.00 97.44 105 ALA A C 1
ATOM 845 O O . ALA A 1 105 ? -0.446 -11.678 -22.760 1.00 97.44 105 ALA A O 1
ATOM 846 N N . VAL A 1 106 ? -1.726 -11.828 -20.931 1.00 97.06 106 VAL A N 1
ATOM 847 C CA . VAL A 1 106 ? -1.110 -10.680 -20.248 1.00 97.06 106 VAL A CA 1
ATOM 848 C C . VAL A 1 106 ? -0.093 -11.201 -19.242 1.00 97.06 106 VAL A C 1
ATOM 850 O O . VAL A 1 106 ? -0.443 -11.894 -18.288 1.00 97.06 106 VAL A O 1
ATOM 853 N N . VAL A 1 107 ? 1.179 -10.873 -19.452 1.00 96.44 107 VAL A N 1
ATOM 854 C CA . VAL A 1 107 ? 2.275 -11.295 -18.581 1.00 96.44 107 VAL A CA 1
ATOM 855 C C . VAL A 1 107 ? 2.644 -10.150 -17.646 1.00 96.44 107 VAL A C 1
ATOM 857 O O . VAL A 1 107 ? 3.017 -9.066 -18.094 1.00 96.44 107 VAL A O 1
ATOM 860 N N . HIS A 1 108 ? 2.551 -10.415 -16.346 1.00 97.38 108 HIS A N 1
ATOM 861 C CA . HIS A 1 108 ? 2.910 -9.490 -15.275 1.00 97.38 108 HIS A CA 1
ATOM 862 C C . HIS A 1 108 ? 4.274 -9.847 -14.676 1.00 97.38 108 HIS A C 1
ATOM 864 O O . HIS A 1 108 ? 4.661 -11.018 -14.648 1.00 97.38 108 HIS A O 1
ATOM 870 N N . HIS A 1 109 ? 4.983 -8.852 -14.141 1.00 97.88 109 HIS A N 1
ATOM 871 C CA . HIS A 1 109 ? 6.139 -9.101 -13.283 1.00 97.88 109 HIS A CA 1
ATOM 872 C C . HIS A 1 109 ? 5.700 -9.816 -11.983 1.00 97.88 109 HIS A C 1
ATOM 874 O O . HIS A 1 109 ? 4.619 -9.511 -11.477 1.00 97.88 109 HIS A O 1
ATOM 880 N N . PRO A 1 110 ? 6.493 -10.731 -11.382 1.00 97.44 110 PRO A N 1
ATOM 881 C CA . PRO A 1 110 ? 6.110 -11.420 -10.141 1.00 97.44 110 PRO A CA 1
ATOM 882 C C . PRO A 1 110 ? 5.737 -10.489 -8.978 1.00 97.44 110 PRO A C 1
ATOM 884 O O . PRO A 1 110 ? 4.870 -10.833 -8.171 1.00 97.44 110 PRO A O 1
ATOM 887 N N . ALA A 1 111 ? 6.340 -9.295 -8.924 1.00 97.62 111 ALA A N 1
ATOM 888 C CA . ALA A 1 111 ? 6.018 -8.275 -7.926 1.00 97.62 111 ALA A CA 1
ATOM 889 C C . ALA A 1 111 ? 4.539 -7.846 -7.965 1.00 97.62 111 ALA A C 1
ATOM 891 O O . ALA A 1 111 ? 3.982 -7.526 -6.922 1.00 97.62 111 ALA A O 1
ATOM 892 N N . TYR A 1 112 ? 3.869 -7.933 -9.122 1.00 97.12 112 TYR A N 1
ATOM 893 C CA . TYR A 1 112 ? 2.434 -7.666 -9.257 1.00 97.12 112 TYR A CA 1
ATOM 894 C C . TYR A 1 112 ? 1.590 -8.565 -8.344 1.00 97.12 112 TYR A C 1
ATOM 896 O O . TYR A 1 112 ? 0.746 -8.087 -7.589 1.00 97.12 112 TYR A O 1
ATOM 904 N N . VAL A 1 113 ? 1.842 -9.877 -8.383 1.00 96.94 113 VAL A N 1
ATOM 905 C CA . VAL A 1 113 ? 1.094 -10.852 -7.573 1.00 96.94 113 VAL A CA 1
ATOM 906 C C . VAL A 1 113 ? 1.454 -10.704 -6.098 1.00 96.94 113 VAL A C 1
ATOM 908 O O . VAL A 1 113 ? 0.580 -10.788 -5.241 1.00 96.94 113 VAL A O 1
ATOM 911 N N . GLN A 1 114 ? 2.727 -10.447 -5.788 1.00 97.94 114 GLN A N 1
ATOM 912 C CA . GLN A 1 114 ? 3.184 -10.256 -4.410 1.00 97.94 114 GLN A CA 1
ATOM 913 C C . GLN A 1 114 ? 2.563 -9.003 -3.776 1.00 97.94 114 GLN A C 1
ATOM 915 O O . GLN A 1 114 ? 2.023 -9.089 -2.675 1.00 97.94 114 GLN A O 1
ATOM 920 N N . ALA A 1 115 ? 2.550 -7.877 -4.496 1.00 97.44 115 ALA A N 1
ATOM 921 C CA . ALA A 1 115 ? 1.878 -6.653 -4.068 1.00 97.44 115 ALA A CA 1
ATOM 922 C C . ALA A 1 115 ? 0.370 -6.885 -3.891 1.00 97.44 115 ALA A C 1
ATOM 924 O O . ALA A 1 115 ? -0.197 -6.536 -2.856 1.00 97.44 115 ALA A O 1
ATOM 925 N N . GLY A 1 116 ? -0.270 -7.556 -4.856 1.00 96.00 116 GLY A N 1
ATOM 926 C CA . GLY A 1 116 ? -1.682 -7.929 -4.771 1.00 96.00 116 GLY A CA 1
ATOM 927 C C . GLY A 1 116 ? -2.004 -8.782 -3.541 1.00 96.00 116 GLY A C 1
ATOM 928 O O . GLY A 1 116 ? -2.994 -8.524 -2.863 1.00 96.00 116 GLY A O 1
ATOM 929 N N . ASN A 1 117 ? -1.151 -9.750 -3.199 1.00 96.94 117 ASN A N 1
ATOM 930 C CA . ASN A 1 117 ? -1.331 -10.584 -2.009 1.00 96.94 117 ASN A CA 1
ATOM 931 C C . ASN A 1 117 ? -1.290 -9.772 -0.709 1.00 96.94 117 ASN A C 1
ATOM 933 O O . ASN A 1 117 ? -2.038 -10.091 0.208 1.00 96.94 117 ASN A O 1
ATOM 937 N N . ILE A 1 118 ? -0.464 -8.725 -0.625 1.00 96.69 118 ILE A N 1
ATOM 938 C CA . ILE A 1 118 ? -0.427 -7.830 0.542 1.00 96.69 118 ILE A CA 1
ATOM 939 C C . ILE A 1 118 ? -1.689 -6.964 0.583 1.00 96.69 118 ILE A C 1
ATOM 941 O O . ILE A 1 118 ? -2.377 -6.924 1.603 1.00 96.69 118 ILE A O 1
ATOM 945 N N . ILE A 1 119 ? -2.037 -6.329 -0.543 1.00 95.12 119 ILE A N 1
ATOM 946 C CA . ILE A 1 119 ? -3.216 -5.458 -0.654 1.00 95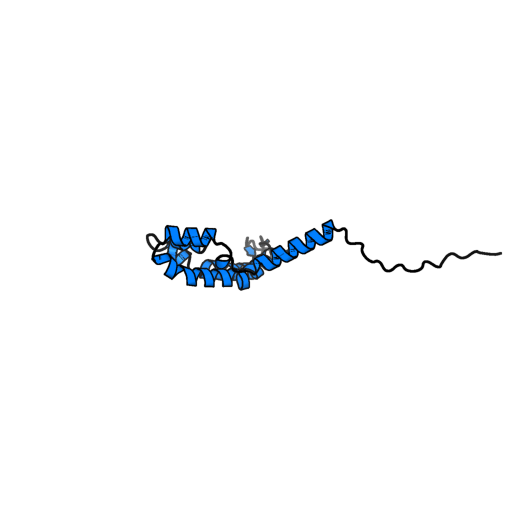.12 119 ILE A CA 1
ATOM 947 C C . ILE A 1 119 ? -4.484 -6.237 -0.296 1.00 95.12 119 ILE A C 1
ATOM 949 O O . ILE A 1 119 ? -5.198 -5.868 0.632 1.00 95.12 119 ILE A O 1
ATOM 953 N N . TYR A 1 120 ? -4.761 -7.357 -0.964 1.00 94.12 120 TYR A N 1
ATOM 954 C CA . TYR A 1 120 ? -5.960 -8.150 -0.682 1.00 94.12 120 TYR A CA 1
ATOM 955 C C . TYR A 1 120 ? -5.846 -8.956 0.624 1.00 94.12 120 TYR A C 1
ATOM 957 O O . TYR A 1 120 ? -6.863 -9.239 1.263 1.00 94.12 120 TYR A O 1
ATOM 965 N N . GLY A 1 121 ? -4.623 -9.256 1.070 1.00 94.19 121 GLY A N 1
ATOM 966 C CA . GLY A 1 121 ? -4.319 -9.878 2.362 1.00 94.19 121 GLY A CA 1
ATOM 967 C C . GLY A 1 121 ? -4.637 -9.000 3.575 1.00 94.19 121 GLY A C 1
ATOM 968 O O . GLY A 1 121 ? -4.830 -9.536 4.665 1.00 94.19 121 GLY A O 1
ATOM 969 N N . SER A 1 122 ? -4.818 -7.686 3.381 1.00 93.88 122 SER A N 1
ATOM 970 C CA . SER A 1 122 ? -5.347 -6.747 4.389 1.00 93.88 122 SER A CA 1
ATOM 971 C C . SER A 1 122 ? -6.735 -7.117 4.923 1.00 93.88 122 SER A C 1
ATOM 973 O O . SER A 1 122 ? -7.192 -6.521 5.897 1.00 93.88 122 SER A O 1
ATOM 975 N N . ARG A 1 123 ? -7.426 -8.076 4.283 1.00 94.19 123 ARG A N 1
ATOM 976 C CA . ARG A 1 123 ? -8.822 -8.471 4.536 1.00 94.19 123 ARG A CA 1
ATOM 977 C C . ARG A 1 123 ? -9.852 -7.398 4.182 1.00 94.19 123 ARG A C 1
ATOM 979 O O . ARG A 1 123 ? -11.010 -7.523 4.572 1.00 94.19 123 ARG A O 1
ATOM 986 N N . MET A 1 124 ? -9.485 -6.378 3.399 1.00 94.44 124 MET A N 1
ATOM 987 C CA . MET A 1 124 ? -10.437 -5.366 2.912 1.00 94.44 124 MET A CA 1
ATOM 988 C C . MET A 1 124 ? -11.679 -6.003 2.254 1.00 94.44 124 MET A C 1
ATOM 990 O O . MET A 1 124 ? -12.812 -5.676 2.597 1.00 94.44 124 MET A O 1
ATOM 994 N N . MET A 1 125 ? -11.486 -7.031 1.419 1.00 94.06 125 MET A N 1
ATOM 995 C CA . MET A 1 125 ? -12.590 -7.719 0.737 1.00 94.06 125 MET A CA 1
ATOM 996 C C . MET A 1 125 ? -13.489 -8.498 1.703 1.00 94.06 125 MET A C 1
ATOM 998 O O . MET A 1 125 ? -14.702 -8.559 1.507 1.00 94.06 125 MET A O 1
ATOM 1002 N N . GLU A 1 126 ? -12.915 -9.059 2.770 1.00 94.38 126 GLU A N 1
ATOM 1003 C CA . GLU A 1 126 ? -13.680 -9.736 3.819 1.00 94.38 126 GLU A CA 1
ATOM 1004 C C . GLU A 1 126 ? -14.563 -8.743 4.586 1.00 94.38 126 GLU A C 1
ATOM 1006 O O . GLU A 1 126 ? -15.710 -9.056 4.905 1.00 94.38 126 GLU A O 1
ATOM 1011 N N . ARG A 1 127 ? -14.060 -7.527 4.845 1.00 94.44 127 ARG A N 1
ATOM 1012 C CA . ARG A 1 127 ? -14.832 -6.454 5.487 1.00 94.44 127 ARG A CA 1
ATOM 1013 C C . ARG A 1 127 ? -15.988 -5.993 4.599 1.00 94.44 127 ARG A C 1
ATOM 1015 O O . ARG A 1 127 ? -17.113 -5.921 5.084 1.00 94.44 127 ARG A O 1
ATOM 1022 N N . ILE A 1 128 ? -15.750 -5.773 3.300 1.00 94.44 128 ILE A N 1
ATOM 1023 C CA . ILE A 1 128 ? -16.799 -5.387 2.330 1.00 94.44 128 ILE A CA 1
ATOM 1024 C C . ILE A 1 128 ? -17.925 -6.425 2.262 1.00 94.44 128 ILE A C 1
ATOM 1026 O O . ILE A 1 128 ? -19.087 -6.058 2.106 1.00 94.44 128 ILE A O 1
ATOM 1030 N N . ALA A 1 129 ? -17.606 -7.715 2.397 1.00 94.69 129 ALA A N 1
ATOM 1031 C CA . ALA A 1 129 ? -18.599 -8.786 2.335 1.00 94.69 129 ALA A CA 1
ATOM 1032 C C . ALA A 1 129 ? -19.601 -8.774 3.509 1.00 94.69 129 ALA A C 1
ATOM 1034 O O . ALA A 1 129 ? -20.642 -9.430 3.435 1.00 94.69 129 ALA A O 1
ATOM 1035 N N . ARG A 1 130 ? -19.311 -8.042 4.594 1.00 94.00 130 ARG A N 1
ATOM 1036 C CA . ARG A 1 130 ? -20.183 -7.929 5.769 1.00 94.00 130 ARG A CA 1
ATOM 1037 C C . ARG A 1 130 ? -21.107 -6.711 5.632 1.00 94.00 130 ARG A C 1
ATOM 1039 O O . ARG A 1 130 ? -20.633 -5.630 5.275 1.00 94.00 130 ARG A O 1
ATOM 1046 N N . PRO A 1 131 ? -22.405 -6.820 5.973 1.00 92.81 131 PRO A N 1
ATOM 1047 C CA . PRO A 1 131 ? -23.288 -5.658 6.044 1.00 92.81 131 PRO A CA 1
ATOM 1048 C C . PRO A 1 131 ? -22.688 -4.552 6.927 1.00 92.81 131 PRO A C 1
ATOM 1050 O O . PRO A 1 131 ? -22.325 -4.804 8.072 1.00 92.81 131 PRO A O 1
ATOM 1053 N N . GLY A 1 132 ? -22.558 -3.339 6.384 1.00 89.69 132 GLY A N 1
ATOM 1054 C CA . GLY A 1 132 ? -21.962 -2.190 7.081 1.00 89.69 132 GLY A CA 1
ATOM 1055 C C . GLY A 1 132 ? -20.425 -2.130 7.084 1.00 89.69 132 GLY A C 1
ATOM 1056 O O . GLY A 1 132 ? -19.872 -1.110 7.481 1.00 89.69 132 GLY A O 1
ATOM 1057 N N . GLY A 1 133 ? -19.718 -3.150 6.587 1.00 92.44 133 GLY A N 1
ATOM 1058 C CA . GLY A 1 133 ? -18.249 -3.215 6.636 1.00 92.44 133 GLY A CA 1
ATOM 1059 C C . GLY A 1 133 ? -17.511 -2.397 5.568 1.00 92.44 133 GLY A C 1
ATOM 1060 O O . GLY A 1 133 ? -16.281 -2.361 5.562 1.00 92.44 133 GLY A O 1
ATOM 1061 N N . MET A 1 134 ? -18.234 -1.713 4.673 1.00 94.12 134 MET A N 1
ATOM 1062 C CA . MET A 1 134 ? -17.638 -0.879 3.622 1.00 94.12 134 MET A CA 1
ATOM 1063 C C . MET A 1 134 ? -16.776 0.248 4.200 1.00 94.12 134 MET A C 1
ATOM 1065 O O . MET A 1 134 ? -15.662 0.456 3.729 1.00 94.12 134 MET A O 1
ATOM 1069 N N . LEU A 1 135 ? -17.263 0.952 5.228 1.00 94.19 135 LEU A N 1
ATOM 1070 C CA . LEU A 1 135 ? -16.528 2.064 5.832 1.00 94.19 135 LEU A CA 1
ATOM 1071 C C . LEU A 1 135 ? -15.214 1.584 6.460 1.00 94.19 135 LEU A C 1
ATOM 1073 O O . LEU A 1 135 ? -14.168 2.169 6.202 1.00 94.19 135 LEU A O 1
ATOM 1077 N N . GLU A 1 136 ? -15.255 0.479 7.215 1.00 94.75 136 GLU A N 1
ATOM 1078 C CA . GLU A 1 136 ? -14.056 -0.143 7.795 1.00 94.75 136 GLU A CA 1
ATOM 1079 C C . GLU A 1 136 ? -13.076 -0.585 6.708 1.00 94.75 136 GLU A C 1
ATOM 1081 O O . GLU A 1 136 ? -11.880 -0.344 6.821 1.00 94.75 136 GLU A O 1
ATOM 1086 N N . SER A 1 137 ? -13.570 -1.180 5.620 1.00 95.12 137 SER A N 1
ATOM 1087 C CA . SER A 1 137 ? -12.714 -1.582 4.505 1.00 95.12 137 SER A CA 1
ATOM 1088 C C . SER A 1 137 ? -11.964 -0.415 3.870 1.00 95.12 137 SER A C 1
ATOM 1090 O O . SER A 1 137 ? -10.823 -0.602 3.459 1.00 95.12 137 SER A O 1
ATOM 1092 N N . LEU A 1 138 ? -12.589 0.759 3.758 1.00 93.94 138 LEU A N 1
ATOM 1093 C CA . LEU A 1 138 ? -11.962 1.935 3.151 1.00 93.94 138 LEU A CA 1
ATOM 1094 C C . LEU A 1 138 ? -10.805 2.484 3.991 1.00 93.94 138 LEU A C 1
ATOM 1096 O O . LEU A 1 138 ? -9.959 3.184 3.451 1.00 93.94 138 LEU A O 1
ATOM 1100 N N . ALA A 1 139 ? -10.726 2.143 5.280 1.00 95.06 139 ALA A N 1
ATOM 1101 C CA . ALA A 1 139 ? -9.571 2.495 6.100 1.00 95.06 139 ALA A CA 1
ATOM 1102 C C . ALA A 1 139 ? -8.305 1.690 5.734 1.00 95.06 139 ALA A C 1
ATOM 1104 O O . ALA A 1 139 ? -7.207 2.098 6.099 1.00 95.06 139 ALA A O 1
ATOM 1105 N N . PHE A 1 140 ? -8.453 0.566 5.021 1.00 94.69 140 PHE A N 1
ATOM 1106 C CA . PHE A 1 140 ? -7.358 -0.308 4.571 1.00 94.69 140 PHE A CA 1
ATOM 1107 C C . PHE A 1 140 ? -7.083 -0.213 3.063 1.00 94.69 140 PHE A C 1
ATOM 1109 O O . PHE A 1 140 ? -6.288 -1.001 2.552 1.00 94.69 140 PHE A O 1
ATOM 1116 N N . PHE A 1 141 ? -7.770 0.681 2.350 1.00 81.25 141 PHE A N 1
ATOM 1117 C CA . PHE A 1 141 ? -7.532 0.929 0.929 1.00 81.25 141 PHE A CA 1
ATOM 1118 C C . PHE A 1 141 ? -6.329 1.857 0.744 1.00 81.25 141 PHE A C 1
ATOM 1120 O O . PHE A 1 141 ? -5.495 1.552 -0.135 1.00 81.25 141 PHE A O 1
#